Protein AF-A0A954WR31-F1 (afdb_monomer_lite)

Radius of gyration: 17.87 Å; chains: 1; bounding box: 31×37×65 Å

Structure (mmCIF, N/CA/C/O backbone):
data_AF-A0A954WR31-F1
#
_entry.id   AF-A0A954WR31-F1
#
loop_
_atom_site.group_PDB
_atom_site.id
_atom_site.type_symbol
_atom_site.label_atom_id
_atom_site.label_alt_id
_atom_site.label_comp_id
_atom_site.label_asym_id
_atom_site.label_entity_id
_atom_site.label_seq_id
_atom_site.pdbx_PDB_ins_code
_atom_site.Cartn_x
_atom_site.Cartn_y
_atom_site.Cartn_z
_atom_site.occupancy
_atom_site.B_iso_or_equiv
_atom_site.auth_seq_id
_atom_site.auth_comp_id
_atom_site.auth_asym_id
_atom_site.auth_atom_id
_atom_site.pdbx_PDB_model_num
ATOM 1 N N . MET A 1 1 ? 13.005 -12.847 13.478 1.00 38.41 1 MET A N 1
ATOM 2 C CA . MET A 1 1 ? 12.266 -11.908 14.346 1.00 38.41 1 MET A CA 1
ATOM 3 C C . MET A 1 1 ? 11.682 -10.840 13.446 1.00 38.41 1 MET A C 1
ATOM 5 O O . MET A 1 1 ? 12.451 -10.195 12.752 1.00 38.41 1 MET A O 1
ATOM 9 N N . VAL A 1 2 ? 10.357 -10.721 13.394 1.00 47.56 2 VAL A N 1
ATOM 10 C CA . VAL A 1 2 ? 9.679 -9.580 12.759 1.00 47.56 2 VAL A CA 1
ATOM 11 C C . VAL A 1 2 ? 9.902 -8.386 13.689 1.00 47.56 2 VAL A C 1
ATOM 13 O O . VAL A 1 2 ? 9.718 -8.537 14.901 1.00 47.56 2 VAL A O 1
ATOM 16 N N . ALA A 1 3 ? 10.406 -7.261 13.180 1.00 55.72 3 ALA A N 1
ATOM 17 C CA . ALA A 1 3 ? 10.660 -6.101 14.026 1.00 55.72 3 ALA A CA 1
ATOM 18 C C . ALA A 1 3 ? 9.328 -5.634 14.630 1.00 55.72 3 ALA A C 1
ATOM 20 O O . ALA A 1 3 ? 8.279 -5.752 13.999 1.00 55.72 3 ALA A O 1
ATOM 21 N N . LYS A 1 4 ? 9.350 -5.118 15.863 1.00 52.31 4 LYS A N 1
ATOM 22 C CA . LYS A 1 4 ? 8.136 -4.722 16.603 1.00 52.31 4 LYS A CA 1
ATOM 23 C C . LYS A 1 4 ? 7.257 -3.731 15.818 1.00 52.31 4 LYS A C 1
ATOM 25 O O . LYS A 1 4 ? 6.044 -3.714 16.003 1.00 52.31 4 LYS A O 1
ATOM 30 N N . ASP A 1 5 ? 7.869 -2.989 14.900 1.00 65.38 5 ASP A N 1
ATOM 31 C CA . ASP A 1 5 ? 7.225 -1.971 14.076 1.00 65.38 5 ASP A CA 1
ATOM 32 C C . ASP A 1 5 ? 6.586 -2.535 12.797 1.00 65.38 5 ASP A C 1
ATOM 34 O O . ASP A 1 5 ? 5.725 -1.881 12.216 1.00 65.38 5 ASP A O 1
ATOM 38 N N . ASP A 1 6 ? 6.932 -3.752 12.363 1.00 73.62 6 ASP A N 1
ATOM 39 C CA . ASP A 1 6 ? 6.464 -4.310 11.086 1.00 73.62 6 ASP A CA 1
ATOM 40 C C . ASP A 1 6 ? 4.962 -4.634 11.099 1.00 73.62 6 ASP A C 1
ATOM 42 O O . ASP A 1 6 ? 4.303 -4.522 10.066 1.00 73.62 6 ASP A O 1
ATOM 46 N N . ASN A 1 7 ? 4.408 -5.002 12.259 1.00 83.25 7 ASN A N 1
ATOM 47 C CA . ASN A 1 7 ? 2.985 -5.324 12.437 1.00 83.25 7 ASN A CA 1
ATOM 48 C C . ASN A 1 7 ? 2.120 -4.109 12.816 1.00 83.25 7 ASN A C 1
ATOM 50 O O . ASN A 1 7 ? 0.979 -4.271 13.242 1.00 83.25 7 ASN A O 1
ATOM 54 N N . THR A 1 8 ? 2.645 -2.894 12.669 1.00 93.44 8 THR A N 1
ATOM 55 C CA . THR A 1 8 ? 1.853 -1.658 12.749 1.00 93.44 8 THR A CA 1
ATOM 56 C C . THR A 1 8 ? 1.271 -1.311 11.373 1.00 93.44 8 THR A C 1
ATOM 58 O O . THR A 1 8 ? 1.817 -1.768 10.362 1.00 93.44 8 THR A O 1
ATOM 61 N N . PRO A 1 9 ? 0.216 -0.477 11.287 1.00 95.50 9 PRO A N 1
ATOM 62 C CA . PRO A 1 9 ? -0.259 0.057 10.010 1.00 95.50 9 PRO A CA 1
ATOM 63 C C . PRO A 1 9 ? 0.872 0.653 9.158 1.00 95.50 9 PRO A C 1
ATOM 65 O O . PRO A 1 9 ? 0.999 0.346 7.974 1.00 95.50 9 PRO A O 1
ATOM 68 N N . GLU A 1 10 ? 1.754 1.441 9.773 1.00 96.06 10 GLU A N 1
ATOM 69 C CA . GLU A 1 10 ? 2.907 2.066 9.125 1.00 96.06 10 GLU A CA 1
ATOM 70 C C . GLU A 1 10 ? 3.952 1.046 8.668 1.00 96.06 10 GLU A C 1
ATOM 72 O O . GLU A 1 10 ? 4.554 1.201 7.605 1.00 96.06 10 GLU A O 1
ATOM 77 N N . GLY A 1 11 ? 4.174 -0.006 9.456 1.00 95.62 11 GLY A N 1
ATOM 78 C CA . GLY A 1 11 ? 5.051 -1.116 9.098 1.00 95.62 11 GLY A CA 1
ATOM 79 C C . GLY A 1 11 ? 4.544 -1.878 7.880 1.00 95.62 11 GLY A C 1
ATOM 80 O O . GLY A 1 11 ? 5.311 -2.144 6.953 1.00 95.62 11 GLY A O 1
ATOM 81 N N . VAL A 1 12 ? 3.246 -2.185 7.838 1.00 96.56 12 VAL A N 1
ATOM 82 C CA . VAL A 1 12 ? 2.603 -2.835 6.684 1.00 96.56 12 VAL A CA 1
ATOM 83 C C . VAL A 1 12 ? 2.675 -1.938 5.453 1.00 96.56 12 VAL A C 1
ATOM 85 O O . VAL A 1 12 ? 3.117 -2.395 4.400 1.00 96.56 12 VAL A O 1
ATOM 88 N N . TYR A 1 13 ? 2.341 -0.654 5.595 1.00 97.19 13 TYR A N 1
ATOM 89 C CA . TYR A 1 13 ? 2.446 0.330 4.518 1.00 97.19 13 TYR A CA 1
ATOM 90 C C . TYR A 1 13 ? 3.865 0.414 3.959 1.00 97.19 13 TYR A C 1
ATOM 92 O O . TYR A 1 13 ? 4.065 0.301 2.754 1.00 97.19 13 TYR A O 1
ATOM 100 N N . ARG A 1 14 ? 4.880 0.535 4.820 1.00 96.69 14 ARG A N 1
ATOM 101 C CA . ARG A 1 14 ? 6.283 0.596 4.390 1.00 96.69 14 ARG A CA 1
ATOM 102 C C . ARG A 1 14 ? 6.715 -0.669 3.655 1.00 96.69 14 ARG A C 1
ATOM 104 O O . ARG A 1 14 ? 7.365 -0.571 2.616 1.00 96.69 14 ARG A O 1
ATOM 111 N N . ARG A 1 15 ? 6.355 -1.850 4.170 1.00 95.69 15 ARG A N 1
ATOM 112 C CA . ARG A 1 15 ? 6.649 -3.131 3.508 1.00 95.69 15 ARG A CA 1
ATOM 113 C C . ARG A 1 15 ? 5.990 -3.206 2.138 1.00 95.69 15 ARG A C 1
ATOM 115 O O . ARG A 1 15 ? 6.658 -3.583 1.182 1.00 95.69 15 ARG A O 1
ATOM 122 N N . PHE A 1 16 ? 4.733 -2.781 2.034 1.00 95.88 16 PHE A N 1
ATOM 123 C CA . PHE A 1 16 ? 4.025 -2.708 0.762 1.00 95.88 16 PHE A CA 1
ATOM 124 C C . PHE A 1 16 ? 4.736 -1.772 -0.217 1.00 95.88 16 PHE A C 1
ATOM 126 O O . PHE A 1 16 ? 5.039 -2.192 -1.327 1.00 95.88 16 PHE A O 1
ATOM 133 N N . MET A 1 17 ? 5.082 -0.552 0.204 1.00 94.81 17 MET A N 1
ATOM 134 C CA . MET A 1 17 ? 5.781 0.417 -0.647 1.00 94.81 17 MET A CA 1
ATOM 135 C C . MET A 1 17 ? 7.114 -0.110 -1.175 1.00 94.81 17 MET A C 1
ATOM 137 O O . MET A 1 17 ? 7.426 0.094 -2.343 1.00 94.81 17 MET A O 1
ATOM 141 N N . ILE A 1 18 ? 7.886 -0.805 -0.336 1.00 94.50 18 ILE A N 1
ATOM 142 C CA . ILE A 1 18 ? 9.157 -1.418 -0.738 1.00 94.50 18 ILE A CA 1
ATOM 143 C C . ILE A 1 18 ? 8.920 -2.583 -1.706 1.00 94.50 18 ILE A C 1
ATOM 145 O O . ILE A 1 18 ? 9.578 -2.649 -2.739 1.00 94.50 18 ILE A O 1
ATOM 149 N N . ALA A 1 19 ? 7.977 -3.479 -1.403 1.00 93.94 19 ALA A N 1
ATOM 150 C CA . ALA A 1 19 ? 7.657 -4.625 -2.256 1.00 93.94 19 ALA A CA 1
ATOM 151 C C . ALA A 1 19 ? 7.156 -4.196 -3.645 1.00 93.94 19 ALA A C 1
ATOM 153 O O . ALA A 1 19 ? 7.455 -4.831 -4.654 1.00 93.94 19 ALA A O 1
ATOM 154 N N . ASN A 1 20 ? 6.439 -3.073 -3.701 1.00 92.88 20 ASN A N 1
ATOM 155 C CA . ASN A 1 20 ? 5.909 -2.511 -4.935 1.00 92.88 20 ASN A CA 1
ATOM 156 C C . ASN A 1 20 ? 7.005 -1.986 -5.885 1.00 92.88 20 ASN A C 1
ATOM 158 O O . ASN A 1 20 ? 6.763 -1.851 -7.077 1.00 92.88 20 ASN A O 1
ATOM 162 N N . LEU A 1 21 ? 8.224 -1.726 -5.396 1.00 93.50 21 LEU A N 1
ATOM 163 C CA . LEU A 1 21 ? 9.340 -1.292 -6.249 1.00 93.50 21 LEU A CA 1
ATOM 164 C C . LEU A 1 21 ? 9.813 -2.392 -7.208 1.00 93.50 21 LEU A C 1
ATOM 166 O O . LEU A 1 21 ? 10.267 -2.091 -8.312 1.00 93.50 21 LEU A O 1
ATOM 170 N N . SER A 1 22 ? 9.730 -3.653 -6.779 1.00 90.94 22 SER A N 1
ATOM 171 C CA . SER A 1 22 ? 10.150 -4.814 -7.566 1.00 90.94 22 SER A CA 1
ATOM 172 C C . SER A 1 22 ? 8.989 -5.556 -8.222 1.00 90.94 22 SER A C 1
ATOM 174 O O . SER A 1 22 ? 9.244 -6.499 -8.965 1.00 90.94 22 SER A O 1
ATOM 176 N N . GLY A 1 23 ? 7.741 -5.182 -7.921 1.00 92.06 23 GLY A N 1
ATOM 177 C CA . GLY A 1 23 ? 6.558 -5.862 -8.445 1.00 92.06 23 GLY A CA 1
ATOM 178 C C . GLY A 1 23 ? 6.497 -7.347 -8.071 1.00 92.06 23 GLY A C 1
ATOM 179 O O . GLY A 1 23 ? 5.996 -8.148 -8.847 1.00 92.06 23 GLY A O 1
ATOM 180 N N . ASP A 1 24 ? 7.038 -7.754 -6.919 1.00 90.75 24 ASP A N 1
ATOM 181 C CA . ASP A 1 24 ? 7.046 -9.172 -6.540 1.00 90.75 24 ASP A CA 1
ATOM 182 C C . ASP A 1 24 ? 5.686 -9.587 -5.968 1.00 90.75 24 ASP A C 1
ATOM 184 O O . ASP A 1 24 ? 5.351 -9.268 -4.824 1.00 90.75 24 ASP A O 1
ATOM 188 N N . GLU A 1 25 ? 4.911 -10.329 -6.759 1.00 94.81 25 GLU A N 1
ATOM 189 C CA . GLU A 1 25 ? 3.593 -10.831 -6.373 1.00 94.81 25 GLU A CA 1
ATOM 190 C C . GLU A 1 25 ? 3.627 -11.602 -5.046 1.00 94.81 25 GLU A C 1
ATOM 192 O O . GLU A 1 25 ? 2.768 -11.380 -4.189 1.00 94.81 25 GLU A O 1
ATOM 197 N N . ALA A 1 26 ? 4.622 -12.471 -4.841 1.00 94.38 26 ALA A N 1
ATOM 198 C CA . ALA A 1 26 ? 4.698 -13.310 -3.647 1.00 94.38 26 ALA A CA 1
ATOM 199 C C . ALA A 1 26 ? 4.873 -12.473 -2.369 1.00 94.38 26 ALA A C 1
ATOM 201 O O . ALA A 1 26 ? 4.402 -12.865 -1.299 1.00 94.38 26 ALA A O 1
ATOM 202 N N . THR A 1 27 ? 5.500 -11.301 -2.494 1.00 93.88 27 THR A N 1
ATOM 203 C CA . THR A 1 27 ? 5.688 -10.352 -1.394 1.00 93.88 27 THR A CA 1
ATOM 204 C C . THR A 1 27 ? 4.515 -9.373 -1.262 1.00 93.88 27 THR A C 1
ATOM 206 O O . THR A 1 27 ? 4.128 -9.037 -0.144 1.00 93.88 27 THR A O 1
ATOM 209 N N . ILE A 1 28 ? 3.912 -8.924 -2.368 1.00 95.50 28 ILE A N 1
ATOM 210 C CA . ILE A 1 28 ? 2.820 -7.935 -2.361 1.00 95.50 28 ILE A CA 1
ATOM 211 C C . ILE A 1 28 ? 1.485 -8.564 -1.945 1.00 95.50 28 ILE A C 1
ATOM 213 O O . ILE A 1 28 ? 0.784 -8.010 -1.097 1.00 95.50 28 ILE A O 1
ATOM 217 N N . ARG A 1 29 ? 1.128 -9.722 -2.513 1.00 96.50 29 ARG A N 1
ATOM 218 C CA . ARG A 1 29 ? -0.166 -10.389 -2.301 1.00 96.50 29 ARG A CA 1
ATOM 219 C C . ARG A 1 29 ? -0.542 -10.585 -0.820 1.00 96.50 29 ARG A C 1
ATOM 221 O O . ARG A 1 29 ? -1.689 -10.301 -0.487 1.00 96.50 29 ARG A O 1
ATOM 228 N N . PRO A 1 30 ? 0.350 -11.011 0.098 1.00 95.94 30 PRO A N 1
ATOM 229 C CA . PRO A 1 30 ? -0.012 -11.151 1.513 1.00 95.94 30 PRO A CA 1
ATOM 230 C C . PRO A 1 30 ? -0.210 -9.815 2.253 1.00 95.94 30 PRO A C 1
ATOM 232 O O . PRO A 1 30 ? -0.757 -9.816 3.356 1.00 95.94 30 PRO A O 1
ATOM 235 N N . LEU A 1 31 ? 0.237 -8.689 1.684 1.00 96.94 31 LEU A N 1
ATOM 236 C CA . LEU A 1 31 ? 0.172 -7.363 2.310 1.00 96.94 31 LEU A CA 1
ATOM 237 C C . LEU A 1 31 ? -1.101 -6.587 1.961 1.00 96.94 31 LEU A C 1
ATOM 239 O O . LEU A 1 31 ? -1.360 -5.568 2.597 1.00 96.94 31 LEU A O 1
ATOM 243 N N . ILE A 1 32 ? -1.882 -7.032 0.976 1.00 97.38 32 ILE A N 1
ATOM 244 C CA . ILE A 1 32 ? -3.071 -6.322 0.491 1.00 97.38 32 ILE A CA 1
ATOM 245 C C . ILE A 1 32 ? -4.358 -7.068 0.839 1.00 97.38 32 ILE A C 1
ATOM 247 O O . ILE A 1 32 ? -4.384 -8.292 0.979 1.00 97.38 32 ILE A O 1
ATOM 251 N N . VAL A 1 33 ? -5.455 -6.327 0.955 1.00 97.50 33 VAL A N 1
ATOM 252 C CA . VAL A 1 33 ? -6.796 -6.908 0.866 1.00 97.50 33 VAL A CA 1
ATOM 253 C C . VAL A 1 33 ? -6.963 -7.494 -0.535 1.00 97.50 33 VAL A C 1
ATOM 255 O O . VAL A 1 33 ? -6.502 -6.906 -1.513 1.00 97.50 33 VAL A O 1
ATOM 258 N N . ASN A 1 34 ? -7.591 -8.669 -0.631 1.00 95.56 34 ASN A N 1
ATOM 259 C CA . ASN A 1 34 ? -7.804 -9.318 -1.919 1.00 95.56 34 ASN A CA 1
ATOM 260 C C . ASN A 1 34 ? -8.557 -8.374 -2.869 1.00 95.56 34 ASN A C 1
ATOM 262 O O . ASN A 1 34 ? -9.59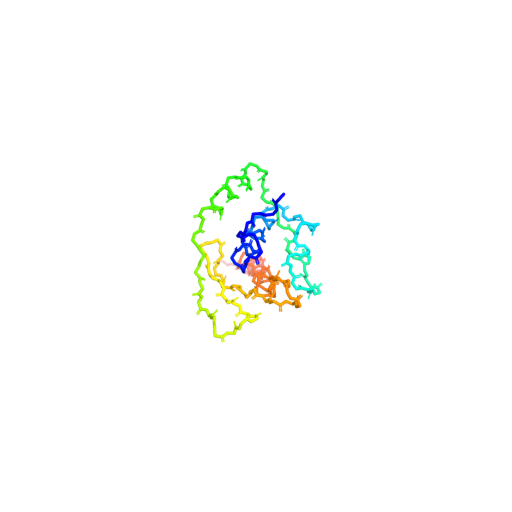2 -7.825 -2.499 1.00 95.56 34 ASN A O 1
ATOM 266 N N . ASN A 1 35 ? -8.032 -8.205 -4.078 1.00 95.06 35 ASN A N 1
ATOM 267 C CA . ASN A 1 35 ? -8.575 -7.318 -5.098 1.00 95.06 35 ASN A CA 1
ATOM 268 C C . ASN A 1 35 ? -8.476 -8.029 -6.455 1.00 95.06 35 ASN A C 1
ATOM 270 O O . ASN A 1 35 ? -7.449 -8.648 -6.745 1.00 95.06 35 ASN A O 1
ATOM 274 N N . GLU A 1 36 ? -9.547 -7.978 -7.252 1.00 94.94 36 GLU A N 1
ATOM 275 C CA . GLU A 1 36 ? -9.634 -8.662 -8.551 1.00 94.94 36 GLU A CA 1
ATOM 276 C C . GLU A 1 36 ? -8.589 -8.167 -9.559 1.00 94.94 36 GLU A C 1
ATOM 278 O O . GLU A 1 36 ? -8.078 -8.949 -10.353 1.00 94.94 36 GLU A O 1
ATOM 283 N N . ASP A 1 37 ? -8.202 -6.901 -9.433 1.00 94.94 37 ASP A N 1
ATOM 284 C CA . ASP A 1 37 ? -7.242 -6.199 -10.277 1.00 94.94 37 ASP A CA 1
ATOM 285 C C . ASP A 1 37 ? -5.876 -6.037 -9.597 1.00 94.94 37 ASP A C 1
ATOM 287 O O . ASP A 1 37 ? -5.096 -5.130 -9.909 1.00 94.94 37 ASP A O 1
ATOM 291 N N . GLY A 1 38 ? -5.582 -6.887 -8.607 1.00 93.00 38 GLY A N 1
ATOM 292 C CA . GLY A 1 38 ? -4.319 -6.836 -7.876 1.00 93.00 38 GLY A CA 1
ATOM 293 C C . GLY A 1 38 ? -3.098 -6.935 -8.793 1.00 93.00 38 GLY A C 1
ATOM 294 O O . GLY A 1 38 ? -2.030 -6.445 -8.430 1.00 93.00 38 GLY A O 1
ATOM 295 N N . ASP A 1 39 ? -3.258 -7.502 -9.990 1.00 93.94 39 ASP A N 1
ATOM 296 C CA . ASP A 1 39 ? -2.182 -7.739 -10.944 1.00 93.94 39 ASP A CA 1
ATOM 297 C C . ASP A 1 39 ? -1.492 -6.507 -11.485 1.00 93.94 39 ASP A C 1
ATOM 299 O O . ASP A 1 39 ? -0.287 -6.530 -11.740 1.00 93.94 39 ASP A O 1
ATOM 303 N N . VAL A 1 40 ? -2.199 -5.388 -11.486 1.00 92.81 40 VAL A N 1
ATOM 304 C CA . VAL A 1 40 ? -1.640 -4.062 -11.744 1.00 92.81 40 VAL A CA 1
ATOM 305 C C . VAL A 1 40 ? -0.468 -3.724 -10.797 1.00 92.81 40 VAL A C 1
ATOM 307 O O . VAL A 1 40 ? 0.390 -2.892 -11.114 1.00 92.81 40 VAL A O 1
ATOM 310 N N . LEU A 1 41 ? -0.377 -4.358 -9.623 1.00 92.56 41 LEU A N 1
ATOM 311 C CA . LEU A 1 41 ? 0.672 -4.081 -8.638 1.00 92.56 41 LEU A CA 1
ATOM 312 C C . LEU A 1 41 ? 2.012 -4.759 -8.933 1.00 92.56 41 LEU A C 1
ATOM 314 O O . LEU A 1 41 ? 3.035 -4.235 -8.495 1.00 92.56 41 LEU A O 1
ATOM 318 N N . TRP A 1 42 ? 2.028 -5.862 -9.684 1.00 91.94 42 TRP A N 1
ATOM 319 C CA . TRP A 1 42 ? 3.251 -6.594 -10.051 1.00 91.94 42 TRP A CA 1
ATOM 320 C C . TRP A 1 42 ? 3.689 -6.389 -11.507 1.00 91.94 42 TRP A C 1
ATOM 322 O O . TRP A 1 42 ? 4.580 -7.071 -12.004 1.00 91.94 42 TRP A O 1
ATOM 332 N N . GLN A 1 43 ? 3.096 -5.414 -12.198 1.00 82.00 43 GLN A N 1
ATOM 333 C CA . GLN A 1 43 ? 3.467 -5.054 -13.572 1.00 82.00 43 GLN A CA 1
ATOM 334 C C . GLN A 1 43 ? 4.610 -4.024 -13.652 1.00 82.00 43 GLN A C 1
ATOM 336 O O . GLN A 1 43 ? 5.254 -3.899 -14.693 1.00 82.00 43 GLN A O 1
ATOM 341 N N . GLY A 1 44 ? 4.875 -3.275 -12.576 1.00 66.25 44 GLY A N 1
ATOM 342 C CA . GLY A 1 44 ? 5.939 -2.269 -12.521 1.00 66.25 44 GLY A CA 1
ATOM 343 C C . GLY A 1 44 ? 7.201 -2.817 -11.862 1.00 66.25 44 GLY A C 1
ATOM 344 O O . GLY A 1 44 ? 7.145 -3.263 -10.720 1.00 66.25 44 GLY A O 1
ATOM 345 N N . VAL A 1 45 ? 8.341 -2.755 -12.554 1.00 82.94 45 VAL A N 1
ATOM 346 C CA . VAL A 1 45 ? 9.631 -3.196 -12.006 1.00 82.94 45 VAL A CA 1
ATOM 347 C C . VAL A 1 45 ? 10.664 -2.100 -12.237 1.00 82.94 45 VAL A C 1
ATOM 349 O O . VAL A 1 45 ? 11.059 -1.830 -13.374 1.00 82.94 45 VAL A O 1
ATOM 352 N N . TYR A 1 46 ? 11.102 -1.447 -11.160 1.00 90.06 46 TYR A N 1
ATOM 353 C CA . TYR A 1 46 ? 12.307 -0.624 -11.221 1.00 90.06 46 TYR A CA 1
ATOM 354 C C . TYR A 1 46 ? 13.533 -1.527 -11.425 1.00 90.06 46 TYR A C 1
ATOM 356 O O . TYR A 1 46 ? 13.560 -2.645 -10.903 1.00 90.06 46 TYR A O 1
ATOM 364 N N . PRO A 1 47 ? 14.585 -1.054 -12.121 1.00 93.06 47 PRO A N 1
ATOM 365 C CA . PRO A 1 47 ? 15.881 -1.725 -12.108 1.00 93.06 47 PRO A CA 1
ATOM 366 C C . PRO A 1 47 ? 16.339 -2.022 -10.673 1.00 93.06 47 PRO A C 1
ATOM 368 O O . PRO A 1 47 ? 16.071 -1.238 -9.763 1.00 93.06 47 PRO A O 1
ATOM 371 N N . VAL A 1 48 ? 17.011 -3.157 -10.455 1.00 90.50 48 VAL A N 1
ATOM 372 C CA . VAL A 1 48 ? 17.334 -3.673 -9.107 1.00 90.50 48 VAL A CA 1
ATOM 373 C C . VAL A 1 48 ? 18.105 -2.659 -8.256 1.00 90.50 48 VAL A C 1
ATOM 375 O O . VAL A 1 48 ? 17.834 -2.506 -7.066 1.00 90.50 48 VAL A O 1
ATOM 378 N N . ASP A 1 49 ? 19.050 -1.950 -8.861 1.00 93.12 49 ASP A N 1
ATOM 379 C CA . ASP A 1 49 ? 19.840 -0.894 -8.229 1.00 93.12 49 ASP A CA 1
ATOM 380 C C . ASP A 1 49 ? 18.979 0.317 -7.838 1.00 93.12 49 ASP A C 1
ATOM 382 O O . ASP A 1 49 ? 19.078 0.815 -6.713 1.00 93.12 49 ASP A O 1
ATOM 386 N N . VAL A 1 50 ? 18.072 0.738 -8.722 1.00 94.81 50 VAL A N 1
ATOM 387 C CA . VAL A 1 50 ? 17.111 1.819 -8.456 1.00 94.81 50 VAL A CA 1
ATOM 388 C C . VAL A 1 50 ? 16.130 1.419 -7.351 1.00 94.81 50 VAL A C 1
ATOM 390 O O . VAL A 1 50 ? 15.899 2.195 -6.422 1.00 94.81 50 VAL A O 1
ATOM 393 N N . ALA A 1 51 ? 15.597 0.196 -7.397 1.00 93.62 51 ALA A N 1
ATOM 394 C CA . ALA A 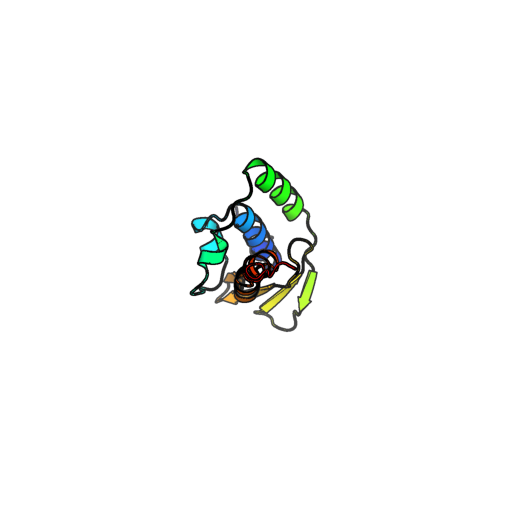1 51 ? 14.712 -0.345 -6.371 1.00 93.62 51 ALA A CA 1
ATOM 395 C C . ALA A 1 51 ? 15.411 -0.404 -5.003 1.00 93.62 51 ALA A C 1
ATOM 397 O O . ALA A 1 51 ? 14.819 -0.030 -3.992 1.00 93.62 51 ALA A O 1
ATOM 398 N N . ALA A 1 52 ? 16.684 -0.806 -4.955 1.00 92.94 52 ALA A N 1
ATOM 399 C CA . ALA A 1 52 ? 17.459 -0.835 -3.717 1.00 92.94 52 ALA A CA 1
ATOM 400 C C . ALA A 1 52 ? 17.682 0.571 -3.131 1.00 92.94 52 ALA A C 1
ATOM 402 O O . ALA A 1 52 ? 17.525 0.764 -1.920 1.00 92.94 52 ALA A O 1
ATOM 403 N N . ALA A 1 53 ? 18.002 1.556 -3.977 1.00 95.00 53 ALA A N 1
ATOM 404 C CA . ALA A 1 53 ? 18.173 2.946 -3.559 1.00 95.00 53 ALA A CA 1
ATOM 405 C C . ALA A 1 53 ? 16.864 3.543 -3.009 1.00 95.00 53 ALA A C 1
ATOM 407 O O . ALA A 1 53 ? 16.849 4.104 -1.910 1.00 95.00 53 ALA A O 1
ATOM 408 N N . LEU A 1 54 ? 15.749 3.352 -3.722 1.00 95.25 54 LEU A N 1
ATOM 409 C CA . LEU A 1 54 ? 14.424 3.801 -3.283 1.00 95.25 54 LEU A CA 1
ATOM 410 C C . LEU A 1 54 ? 13.973 3.090 -2.003 1.00 95.25 54 LEU A C 1
ATOM 412 O O . LEU A 1 54 ? 13.467 3.735 -1.087 1.00 95.25 54 LEU A O 1
ATOM 416 N N . ALA A 1 55 ? 14.217 1.783 -1.881 1.00 94.44 55 ALA A N 1
ATOM 417 C CA . ALA A 1 55 ? 13.892 1.036 -0.671 1.00 94.44 55 ALA A CA 1
ATOM 418 C C . ALA A 1 55 ? 14.631 1.593 0.552 1.00 94.44 55 ALA A C 1
ATOM 420 O O . ALA A 1 55 ? 14.042 1.706 1.629 1.00 94.44 55 ALA A O 1
ATOM 421 N N . GLN A 1 56 ? 15.902 1.981 0.401 1.00 95.31 56 GLN A N 1
ATOM 422 C CA . GLN A 1 56 ? 16.652 2.617 1.482 1.00 95.31 56 GLN A CA 1
ATOM 423 C C . GLN A 1 56 ? 16.037 3.961 1.890 1.00 95.31 56 GLN A C 1
ATOM 425 O O . GLN A 1 56 ? 15.922 4.232 3.085 1.00 95.31 56 GLN A O 1
ATOM 430 N N . GLN A 1 57 ? 15.589 4.766 0.925 1.00 95.00 57 GLN A N 1
ATOM 431 C CA . GLN A 1 57 ? 14.876 6.013 1.203 1.00 95.00 57 GLN A CA 1
ATOM 432 C C . GLN A 1 57 ? 13.544 5.755 1.928 1.00 95.00 57 GLN A C 1
ATOM 434 O O . GLN A 1 57 ? 13.250 6.406 2.929 1.00 95.00 57 GLN A O 1
ATOM 439 N N . TYR A 1 58 ? 12.760 4.770 1.482 1.00 94.94 58 TYR A N 1
ATOM 440 C CA . TYR A 1 58 ? 11.451 4.452 2.066 1.00 94.94 58 TYR A CA 1
ATOM 441 C C . TYR A 1 58 ? 11.543 3.919 3.500 1.00 94.94 58 TYR A C 1
ATOM 443 O O . TYR A 1 58 ? 10.619 4.114 4.292 1.00 94.94 58 TYR A O 1
ATOM 451 N N . ARG A 1 59 ? 12.664 3.293 3.882 1.00 93.75 59 ARG A N 1
ATOM 452 C CA . ARG A 1 59 ? 12.892 2.866 5.272 1.00 93.75 59 ARG A CA 1
ATOM 453 C C . ARG A 1 59 ? 12.902 4.037 6.252 1.00 93.75 59 ARG A C 1
ATOM 455 O O . ARG A 1 59 ? 12.324 3.908 7.326 1.00 93.75 59 ARG A O 1
ATOM 462 N N . GLY A 1 60 ? 13.518 5.155 5.874 1.00 90.12 60 GLY A N 1
ATOM 463 C CA . GLY A 1 60 ? 13.605 6.365 6.699 1.00 90.12 60 GLY A CA 1
ATOM 464 C C . GLY A 1 60 ? 12.485 7.379 6.460 1.00 90.12 60 GLY A C 1
ATOM 465 O O . GLY A 1 60 ? 12.500 8.446 7.063 1.00 90.12 60 GLY A O 1
ATOM 466 N N . MET A 1 61 ? 11.545 7.078 5.565 1.00 93.56 61 MET A N 1
ATOM 467 C CA . MET A 1 61 ? 10.480 7.999 5.192 1.00 93.56 61 MET A CA 1
ATOM 468 C C . MET A 1 61 ? 9.469 8.176 6.328 1.00 93.56 61 MET A C 1
ATOM 470 O O . MET A 1 61 ? 9.028 7.202 6.950 1.00 93.56 61 MET A O 1
ATOM 474 N N . GLU A 1 62 ? 9.074 9.430 6.546 1.00 94.69 62 GLU A N 1
ATOM 475 C CA . GLU A 1 62 ? 7.967 9.781 7.426 1.00 94.69 62 GLU A CA 1
ATOM 476 C C . GLU A 1 62 ? 6.636 9.327 6.816 1.00 94.69 62 GLU A C 1
ATOM 478 O O . GLU A 1 62 ? 6.365 9.530 5.629 1.00 94.69 62 GLU A O 1
ATOM 483 N N . ILE A 1 63 ? 5.811 8.691 7.644 1.00 96.06 63 ILE A N 1
ATOM 484 C CA . ILE A 1 63 ? 4.464 8.255 7.289 1.00 96.06 63 ILE A CA 1
ATOM 485 C C . ILE A 1 63 ? 3.514 8.963 8.246 1.00 96.06 63 ILE A C 1
ATOM 487 O O . ILE A 1 63 ? 3.617 8.791 9.461 1.00 96.06 63 ILE A O 1
ATOM 491 N N . SER A 1 64 ? 2.595 9.751 7.700 1.00 95.50 64 SER A N 1
ATOM 492 C CA . SER A 1 64 ? 1.628 10.518 8.482 1.00 95.50 64 SER A CA 1
ATOM 493 C C . SER A 1 64 ? 0.278 9.807 8.497 1.00 95.50 64 SER A C 1
ATOM 495 O O . SER A 1 64 ? -0.215 9.377 7.453 1.00 95.50 64 SER A O 1
ATOM 497 N N . ARG A 1 65 ? -0.353 9.722 9.674 1.00 96.12 65 ARG A N 1
ATOM 498 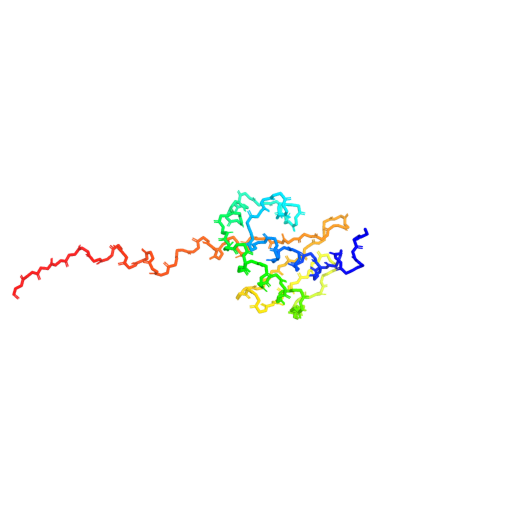C CA . ARG A 1 65 ? -1.772 9.358 9.794 1.00 96.12 65 ARG A CA 1
ATOM 499 C C . ARG A 1 65 ? -2.618 10.584 9.493 1.00 96.12 65 ARG A C 1
ATOM 501 O O . ARG A 1 65 ? -2.486 11.587 10.190 1.00 96.12 65 ARG A O 1
ATOM 508 N N . ILE A 1 66 ? -3.483 10.496 8.490 1.00 95.00 66 ILE A N 1
ATOM 509 C CA . ILE A 1 66 ? -4.402 11.590 8.138 1.00 95.00 66 ILE A CA 1
ATOM 510 C C . ILE A 1 66 ? -5.844 11.312 8.578 1.00 95.00 66 ILE A C 1
ATOM 512 O O . ILE A 1 66 ? -6.626 12.243 8.732 1.00 95.00 66 ILE A O 1
ATOM 516 N N . GLU A 1 67 ? -6.180 10.048 8.848 1.00 90.50 67 GLU A N 1
ATOM 517 C CA . GLU A 1 67 ? -7.454 9.627 9.439 1.00 90.50 67 GLU A CA 1
ATOM 518 C C . GLU A 1 67 ? -7.203 8.419 10.354 1.00 90.50 67 GLU A C 1
ATOM 520 O O . GLU A 1 67 ? -6.555 7.451 9.945 1.00 90.50 67 GLU A O 1
ATOM 525 N N . SER A 1 68 ? -7.676 8.483 11.602 1.00 80.62 68 SER A N 1
ATOM 526 C CA . SER A 1 68 ? -7.460 7.428 12.609 1.00 80.62 68 SER A CA 1
ATOM 527 C C . SER A 1 68 ? -8.572 7.351 13.662 1.00 80.62 68 SER A C 1
ATOM 529 O O . SER A 1 68 ? -8.309 7.017 14.816 1.00 80.62 68 SER A O 1
ATOM 531 N N . SER A 1 69 ? -9.799 7.737 13.313 1.00 78.25 69 SER A N 1
ATOM 532 C CA . SER A 1 69 ? -10.954 7.628 14.217 1.00 78.25 69 SER A CA 1
ATOM 533 C C . SER A 1 69 ? -11.464 6.194 14.377 1.00 78.25 69 SER A C 1
ATOM 535 O O . SER A 1 69 ? -12.269 5.936 15.267 1.00 78.25 69 SER A O 1
ATOM 537 N N . ASP A 1 70 ? -11.007 5.281 13.522 1.00 82.12 70 ASP A N 1
ATOM 538 C CA . ASP A 1 70 ? -11.373 3.870 13.519 1.00 82.12 70 ASP A CA 1
ATOM 539 C C . ASP A 1 70 ? -10.196 3.027 14.038 1.00 82.12 70 ASP A C 1
ATOM 541 O O . ASP A 1 70 ? -9.048 3.213 13.629 1.00 82.12 70 ASP A O 1
ATOM 545 N N . ALA A 1 71 ? -10.475 2.117 14.973 1.00 86.12 71 ALA A N 1
ATOM 546 C CA . ALA A 1 71 ? -9.467 1.231 15.548 1.00 86.12 71 ALA A CA 1
ATOM 547 C C . ALA A 1 71 ? -8.952 0.202 14.529 1.00 86.12 71 ALA A C 1
ATOM 549 O O . ALA A 1 71 ? -7.796 -0.215 14.619 1.00 86.12 71 ALA A O 1
ATOM 550 N N . ASP A 1 72 ? -9.783 -0.151 13.546 1.00 93.56 72 ASP A N 1
ATOM 551 C CA . ASP A 1 72 ? -9.500 -1.185 12.554 1.00 93.56 72 ASP A CA 1
ATOM 552 C C . ASP A 1 72 ? -9.159 -0.599 11.178 1.00 93.56 72 ASP A C 1
ATOM 554 O O . ASP A 1 72 ? -8.952 -1.338 10.215 1.00 93.56 72 ASP A O 1
ATOM 558 N N . ARG A 1 73 ? -9.048 0.729 11.057 1.00 95.31 73 ARG A N 1
ATOM 559 C CA . ARG A 1 73 ? -8.706 1.401 9.800 1.00 95.31 73 ARG A CA 1
ATOM 560 C C . ARG A 1 73 ? -7.921 2.683 10.039 1.00 95.31 73 ARG A C 1
ATOM 562 O O . ARG A 1 73 ? -8.358 3.587 10.741 1.00 95.31 73 ARG A O 1
ATOM 569 N N . VAL A 1 74 ? -6.781 2.799 9.365 1.00 96.88 74 VAL A N 1
ATOM 570 C CA . VAL A 1 74 ? -5.948 4.007 9.380 1.00 96.88 74 VAL A CA 1
ATOM 571 C C . VAL A 1 74 ? -5.669 4.440 7.952 1.00 96.88 74 VAL A C 1
ATOM 573 O O . VAL A 1 74 ? -5.286 3.617 7.125 1.00 96.88 74 VAL A O 1
ATOM 576 N N . VAL A 1 75 ? -5.818 5.729 7.658 1.00 97.50 75 VAL A N 1
ATOM 577 C CA . VAL A 1 75 ? -5.420 6.293 6.364 1.00 97.50 75 VAL A CA 1
ATOM 578 C C . VAL A 1 75 ? -4.048 6.941 6.505 1.00 97.50 75 VAL A C 1
ATOM 580 O O . VAL A 1 75 ? -3.842 7.819 7.348 1.00 97.50 75 VAL A O 1
ATOM 583 N N . LEU A 1 76 ? -3.109 6.486 5.678 1.00 97.31 76 LEU A N 1
ATOM 584 C CA . LEU A 1 76 ? -1.707 6.880 5.708 1.00 97.31 76 LEU A CA 1
ATOM 585 C C . LEU A 1 76 ? -1.322 7.651 4.449 1.00 97.31 76 LEU A C 1
ATOM 587 O O . LEU A 1 76 ? -1.697 7.289 3.331 1.00 97.31 76 LEU A O 1
ATOM 591 N N . GLN A 1 77 ? -0.512 8.686 4.643 1.00 96.31 77 GLN A N 1
ATOM 592 C CA . GLN A 1 77 ? 0.099 9.471 3.580 1.00 96.31 77 GLN A CA 1
ATOM 593 C C . GLN A 1 77 ? 1.620 9.425 3.710 1.00 96.31 77 GLN A C 1
ATOM 595 O O . GLN A 1 77 ? 2.170 9.421 4.813 1.00 96.31 77 GLN A O 1
ATOM 600 N N . SER A 1 78 ? 2.305 9.402 2.570 1.00 95.50 78 SER A N 1
ATOM 601 C CA . SER A 1 78 ? 3.755 9.526 2.521 1.00 95.50 78 SER A CA 1
ATOM 602 C C . SER A 1 78 ? 4.202 10.216 1.230 1.00 95.50 78 SER A C 1
ATOM 604 O O . SER A 1 78 ? 3.460 10.201 0.247 1.00 95.50 78 SER A O 1
ATOM 606 N N . PRO A 1 79 ? 5.426 10.765 1.182 1.00 94.44 79 PRO A N 1
ATOM 607 C CA . PRO A 1 79 ? 6.000 11.318 -0.045 1.00 94.44 79 PRO A CA 1
ATOM 608 C C . PRO A 1 79 ? 6.173 10.312 -1.195 1.00 94.44 79 PRO A C 1
ATOM 610 O O . PRO A 1 79 ? 6.415 10.727 -2.325 1.00 94.44 79 PRO A O 1
ATOM 613 N N . ALA A 1 80 ? 6.091 9.002 -0.934 1.00 91.75 80 ALA A N 1
ATOM 614 C CA . ALA A 1 80 ? 6.288 7.975 -1.955 1.00 91.75 80 ALA A CA 1
ATOM 615 C C . ALA A 1 80 ? 5.095 7.817 -2.911 1.00 91.75 80 ALA A C 1
ATOM 617 O O . ALA A 1 80 ? 5.267 7.263 -3.997 1.00 91.75 80 ALA A O 1
ATOM 618 N N . LEU A 1 81 ? 3.901 8.283 -2.527 1.00 89.19 81 LEU A N 1
ATOM 619 C CA . LEU A 1 81 ? 2.700 8.214 -3.358 1.00 89.19 81 LEU A CA 1
ATOM 620 C C . LEU A 1 81 ? 1.933 9.538 -3.348 1.00 89.19 81 LEU A C 1
ATOM 622 O O . LEU A 1 81 ? 1.780 10.154 -2.296 1.00 89.19 81 LEU A O 1
ATOM 626 N N . PRO A 1 82 ? 1.367 9.948 -4.496 1.00 89.38 82 PRO A N 1
ATOM 627 C CA . PRO A 1 82 ? 0.538 11.149 -4.578 1.00 89.38 82 PRO A CA 1
ATOM 628 C C . PRO A 1 82 ? -0.868 10.955 -3.988 1.00 89.38 82 PRO A C 1
ATOM 630 O O . PRO A 1 82 ? -1.633 11.913 -3.914 1.00 89.38 82 PRO A O 1
ATOM 633 N N . ILE A 1 83 ? -1.219 9.730 -3.585 1.00 93.31 83 ILE A N 1
ATOM 634 C CA . ILE A 1 83 ? -2.516 9.372 -3.013 1.00 93.31 83 ILE A CA 1
ATOM 635 C C . ILE A 1 83 ? -2.333 8.757 -1.617 1.00 93.31 83 ILE A C 1
ATOM 637 O O . ILE A 1 83 ? -1.372 8.011 -1.397 1.00 93.31 83 ILE A O 1
ATOM 641 N N . PRO A 1 84 ? -3.239 9.039 -0.667 1.00 96.31 84 PRO A N 1
ATOM 642 C CA . PRO A 1 84 ? -3.267 8.327 0.600 1.00 96.31 84 PRO A CA 1
ATOM 643 C C . PRO A 1 84 ? -3.790 6.898 0.410 1.00 96.31 84 PRO A C 1
ATOM 645 O O . PRO A 1 84 ? -4.608 6.648 -0.476 1.00 96.31 84 PRO A O 1
ATOM 648 N N . LEU A 1 85 ? -3.354 5.969 1.263 1.00 97.50 85 LEU A N 1
ATOM 649 C CA . LEU A 1 85 ? -3.853 4.590 1.274 1.00 97.50 85 LEU A CA 1
ATOM 650 C C . LEU A 1 85 ? -4.390 4.224 2.650 1.00 97.50 85 LEU A C 1
ATOM 652 O O . LEU A 1 85 ? -3.807 4.589 3.672 1.00 97.50 85 LEU A O 1
ATOM 656 N N . ALA A 1 86 ? -5.481 3.464 2.669 1.00 97.44 86 ALA A N 1
ATOM 657 C CA . ALA A 1 86 ? -5.981 2.874 3.897 1.00 97.44 86 ALA A CA 1
ATOM 658 C C . ALA A 1 86 ? -5.222 1.579 4.221 1.00 97.44 86 ALA A C 1
ATOM 660 O O . ALA A 1 86 ? -4.916 0.770 3.344 1.00 97.44 86 ALA A O 1
ATOM 661 N N . VAL A 1 87 ? -4.947 1.378 5.505 1.00 97.62 87 VAL A N 1
ATOM 662 C CA . VAL A 1 87 ? -4.516 0.106 6.081 1.00 97.62 87 VAL A CA 1
ATOM 663 C C . VAL A 1 87 ? -5.624 -0.353 7.011 1.00 97.62 87 VAL A C 1
ATOM 665 O O . VAL A 1 87 ? -6.019 0.387 7.912 1.00 97.62 87 VAL A O 1
ATOM 668 N N . VAL A 1 88 ? -6.138 -1.552 6.774 1.00 96.81 88 VAL A N 1
ATOM 669 C CA . VAL A 1 88 ? -7.267 -2.133 7.500 1.00 96.81 88 VAL A CA 1
ATOM 670 C C . VAL A 1 88 ? -6.815 -3.337 8.311 1.00 96.81 88 VAL A C 1
ATOM 672 O O . VAL A 1 88 ? -5.976 -4.119 7.860 1.00 96.81 88 VAL A O 1
ATOM 675 N N . ASN A 1 89 ? -7.346 -3.477 9.516 1.00 95.62 89 ASN A N 1
ATOM 676 C CA . ASN A 1 89 ? -7.129 -4.624 10.374 1.00 95.62 89 ASN A CA 1
ATOM 677 C C . ASN A 1 89 ? -8.194 -5.674 10.065 1.00 95.62 89 ASN A C 1
ATOM 679 O O . ASN A 1 89 ? -9.383 -5.453 10.274 1.00 95.62 89 ASN A O 1
ATOM 683 N N . LEU A 1 90 ? -7.763 -6.821 9.554 1.00 93.50 90 LEU A N 1
ATOM 684 C CA . LEU A 1 90 ? -8.611 -7.980 9.333 1.00 93.50 90 LEU A CA 1
ATOM 685 C C . LEU A 1 90 ? -8.210 -9.046 10.349 1.00 93.50 90 LEU A C 1
ATOM 687 O O . LEU A 1 90 ? -7.170 -9.689 10.199 1.00 93.50 90 LEU A O 1
ATOM 691 N N . GLU A 1 91 ? -9.019 -9.196 11.399 1.00 90.44 91 GLU A N 1
ATOM 692 C CA . GLU A 1 91 ? -8.860 -10.242 12.423 1.00 90.44 91 GLU A CA 1
ATOM 693 C C . GLU A 1 91 ? -7.459 -10.265 13.072 1.00 90.44 91 GLU A C 1
ATOM 695 O O . GLU A 1 91 ? -6.836 -11.310 13.254 1.00 90.44 91 GLU A O 1
ATOM 700 N N . GLY A 1 92 ? -6.922 -9.091 13.407 1.00 90.56 92 GLY A N 1
ATOM 701 C CA . GLY A 1 92 ? -5.593 -8.933 14.003 1.00 90.56 92 GLY A CA 1
ATOM 702 C C . GLY A 1 92 ? -4.454 -8.811 12.987 1.00 90.56 92 GLY A C 1
ATOM 703 O O . GLY A 1 92 ? -3.298 -8.675 13.390 1.00 90.56 92 GLY A O 1
ATOM 704 N N . THR A 1 93 ? -4.754 -8.830 11.685 1.00 94.31 93 THR A N 1
ATOM 705 C CA . THR A 1 93 ? -3.764 -8.682 10.612 1.00 94.31 93 THR A CA 1
ATOM 706 C C . THR A 1 93 ? -4.009 -7.412 9.808 1.00 94.31 93 THR A C 1
ATOM 708 O O . THR A 1 93 ? -5.004 -7.291 9.100 1.00 94.31 93 THR A O 1
ATOM 711 N N . TRP A 1 94 ? -3.060 -6.481 9.856 1.00 96.38 94 TRP A N 1
ATOM 712 C CA . TRP A 1 94 ? -3.090 -5.278 9.027 1.00 96.38 94 TRP A CA 1
ATOM 713 C C . TRP A 1 94 ? -2.792 -5.591 7.558 1.00 96.38 94 TRP A C 1
ATOM 715 O O . TRP A 1 94 ? -1.821 -6.287 7.252 1.00 96.38 94 TRP A O 1
ATOM 725 N N . ARG A 1 95 ? -3.601 -5.039 6.652 1.00 97.56 95 ARG A N 1
ATOM 726 C CA . ARG A 1 95 ? -3.445 -5.137 5.196 1.00 97.56 95 ARG A CA 1
ATOM 727 C C . ARG A 1 95 ? -3.764 -3.812 4.516 1.00 97.56 95 ARG A C 1
ATOM 729 O O . ARG A 1 95 ? -4.548 -3.022 5.024 1.00 97.56 95 ARG A O 1
ATOM 736 N N . ILE A 1 96 ? -3.168 -3.578 3.356 1.00 97.88 96 ILE A N 1
ATOM 737 C CA . ILE A 1 96 ? -3.399 -2.394 2.529 1.00 97.88 96 ILE A CA 1
ATOM 738 C C . ILE A 1 96 ? -4.685 -2.568 1.729 1.00 97.88 96 ILE A C 1
ATOM 740 O O . ILE A 1 96 ? -4.841 -3.555 1.008 1.00 97.88 96 ILE A O 1
ATOM 744 N N . ASP A 1 97 ? -5.577 -1.587 1.806 1.00 97.62 97 ASP A N 1
ATOM 745 C CA . ASP A 1 97 ? -6.595 -1.403 0.778 1.00 97.62 97 ASP A CA 1
ATOM 746 C C . ASP A 1 97 ? -5.920 -0.805 -0.462 1.00 97.62 97 ASP A C 1
ATOM 748 O O . ASP A 1 97 ? -5.568 0.378 -0.508 1.00 97.62 97 ASP A O 1
ATOM 752 N N . ALA A 1 98 ? -5.653 -1.666 -1.444 1.00 96.75 98 ALA A N 1
ATOM 753 C CA . ALA A 1 98 ? -4.890 -1.310 -2.631 1.00 96.75 98 ALA A CA 1
ATOM 754 C C . ALA A 1 98 ? -5.750 -0.740 -3.770 1.00 96.75 98 ALA A C 1
ATOM 756 O O . ALA A 1 98 ? -5.185 -0.330 -4.784 1.00 96.75 98 ALA A O 1
ATOM 757 N N . GLY A 1 99 ? -7.080 -0.677 -3.617 1.00 96.25 99 GLY A N 1
ATOM 758 C CA . GLY A 1 99 ? -7.985 -0.161 -4.651 1.00 96.25 99 GLY A CA 1
ATOM 759 C C . GLY A 1 99 ? -7.545 1.198 -5.215 1.00 96.25 99 GLY A C 1
ATOM 760 O O . GLY A 1 99 ? -7.313 1.298 -6.419 1.00 96.25 99 GLY A O 1
ATOM 761 N N . PRO A 1 100 ? -7.275 2.213 -4.370 1.00 95.06 100 PRO A N 1
ATOM 762 C CA . PRO A 1 100 ? -6.889 3.540 -4.850 1.00 95.06 100 PRO A CA 1
ATOM 763 C C . PRO A 1 100 ? -5.614 3.577 -5.709 1.00 95.06 100 PRO A C 1
ATOM 765 O O . PRO A 1 100 ? -5.547 4.335 -6.676 1.00 95.06 100 PRO A O 1
ATOM 768 N N . ILE A 1 101 ? -4.586 2.777 -5.387 1.00 93.81 101 ILE A N 1
ATOM 769 C CA . ILE A 1 101 ? -3.342 2.735 -6.183 1.00 93.81 101 ILE A CA 1
ATOM 770 C C . ILE A 1 101 ? -3.508 1.928 -7.470 1.00 93.81 101 ILE A C 1
ATOM 772 O O . ILE A 1 101 ? -2.894 2.273 -8.480 1.00 93.81 101 ILE A O 1
ATOM 776 N N . ILE A 1 102 ? -4.342 0.888 -7.449 1.00 94.75 102 ILE A N 1
ATOM 777 C CA . ILE A 1 102 ? -4.712 0.136 -8.649 1.00 94.75 102 ILE A CA 1
ATOM 778 C C . ILE A 1 102 ? -5.445 1.066 -9.618 1.00 94.75 102 ILE A C 1
ATOM 780 O O . ILE A 1 102 ? -5.021 1.205 -10.765 1.00 94.75 102 ILE A O 1
ATOM 784 N N . ASP A 1 103 ? -6.461 1.784 -9.140 1.00 93.62 103 ASP A N 1
ATOM 785 C CA . ASP A 1 103 ? -7.212 2.752 -9.940 1.00 93.62 103 ASP A CA 1
ATOM 786 C C . ASP A 1 103 ? -6.296 3.840 -10.502 1.00 93.62 103 ASP A C 1
ATOM 788 O O . ASP A 1 103 ? -6.332 4.126 -11.699 1.00 93.62 103 ASP A O 1
ATOM 792 N N . PH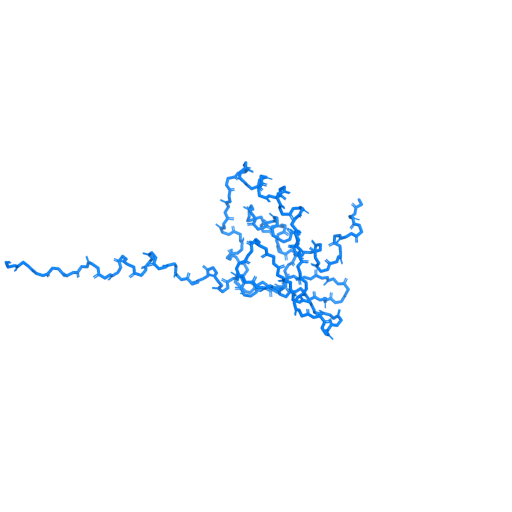E A 1 104 ? -5.404 4.390 -9.672 1.00 90.56 104 PHE A N 1
ATOM 793 C CA . PHE A 1 104 ? -4.428 5.396 -10.095 1.00 90.56 104 PHE A CA 1
ATOM 794 C C . PHE A 1 104 ? -3.519 4.912 -11.237 1.00 90.56 104 PHE A C 1
ATOM 796 O O . PHE A 1 104 ? -3.182 5.696 -12.122 1.00 90.56 104 PHE A O 1
ATOM 803 N N . ARG A 1 105 ? -3.142 3.627 -11.253 1.00 89.56 105 ARG A N 1
ATOM 804 C CA . ARG A 1 105 ? -2.301 3.026 -12.306 1.00 89.56 105 ARG A CA 1
ATOM 805 C C . ARG A 1 105 ? -3.067 2.665 -13.573 1.00 89.56 105 ARG A C 1
ATOM 807 O O . ARG A 1 105 ? -2.459 2.581 -14.636 1.00 89.56 105 ARG A O 1
ATOM 814 N N . LYS A 1 106 ? -4.378 2.457 -13.469 1.00 89.06 106 LYS A N 1
ATOM 815 C CA . LYS A 1 106 ? -5.256 2.177 -14.611 1.00 89.06 106 LYS A CA 1
ATOM 816 C C . LYS A 1 106 ? -5.607 3.424 -15.417 1.00 89.06 106 LYS A C 1
ATOM 818 O O . LYS A 1 106 ? -6.022 3.292 -16.568 1.00 89.06 106 LYS A O 1
ATOM 823 N N . VAL A 1 107 ? -5.468 4.625 -14.846 1.00 77.19 107 VAL A N 1
ATOM 824 C CA . VAL A 1 107 ? -5.703 5.870 -15.589 1.00 77.19 107 VAL A CA 1
ATOM 825 C C . VAL A 1 107 ? -4.678 5.966 -16.726 1.00 77.19 107 VAL A C 1
ATOM 827 O O . VAL A 1 107 ? -3.478 6.017 -16.443 1.00 77.19 107 VAL A O 1
ATOM 830 N N . PRO A 1 108 ? -5.107 6.027 -18.004 1.00 60.09 108 PRO A N 1
ATOM 831 C CA . PRO A 1 108 ? -4.189 6.225 -19.115 1.00 60.09 108 PRO A CA 1
ATOM 832 C C . PRO A 1 108 ? -3.403 7.504 -18.871 1.00 60.09 108 PRO A C 1
ATOM 834 O O . PRO A 1 108 ? -3.984 8.578 -18.676 1.00 60.09 108 PRO A O 1
ATOM 837 N N . THR A 1 109 ? -2.076 7.408 -18.870 1.00 54.81 109 THR A N 1
ATOM 838 C CA . THR A 1 109 ? -1.257 8.616 -18.797 1.00 54.81 109 THR A CA 1
ATOM 839 C C . THR A 1 109 ? -1.610 9.503 -19.994 1.00 54.81 109 THR A C 1
ATOM 841 O O . THR A 1 109 ? -1.909 9.010 -21.081 1.00 54.81 109 THR A O 1
ATOM 844 N N . ALA A 1 110 ? -1.599 10.830 -19.833 1.00 51.25 110 ALA A N 1
ATOM 845 C CA . ALA A 1 110 ? -1.947 11.760 -20.916 1.00 51.25 110 ALA A CA 1
ATOM 846 C C . ALA A 1 110 ? -1.120 11.545 -22.210 1.00 51.25 110 ALA A C 1
ATOM 848 O O . ALA A 1 110 ? -1.538 11.977 -23.286 1.00 51.25 110 ALA A O 1
ATOM 849 N N . ALA A 1 111 ? 0.006 10.826 -22.124 1.00 50.06 111 ALA A N 1
ATOM 850 C CA . ALA A 1 111 ? 0.793 10.355 -23.259 1.00 50.06 111 ALA A CA 1
ATOM 851 C C . ALA A 1 111 ? 0.010 9.413 -24.203 1.00 50.06 111 ALA A C 1
ATOM 853 O O . ALA A 1 111 ? 0.142 9.537 -25.421 1.00 50.06 111 ALA A O 1
ATOM 854 N N . ASP A 1 112 ? -0.880 8.562 -23.682 1.00 47.47 112 ASP A N 1
ATOM 855 C CA . ASP A 1 112 ? -1.725 7.664 -24.489 1.00 47.47 112 ASP A CA 1
ATOM 856 C C . ASP A 1 112 ? -2.894 8.397 -25.165 1.00 47.47 112 ASP A C 1
ATOM 858 O O . ASP A 1 112 ? -3.417 7.970 -26.195 1.00 47.47 112 ASP A O 1
ATOM 862 N N . SER A 1 113 ? -3.280 9.562 -24.638 1.00 47.50 113 SER A N 1
ATOM 863 C CA . SER A 1 113 ? -4.336 10.396 -25.227 1.00 47.50 113 SER A CA 1
ATOM 864 C C . SER A 1 113 ? -3.849 11.262 -26.401 1.00 47.50 113 SER A C 1
ATOM 866 O O . SER A 1 113 ? -4.671 11.767 -27.171 1.00 47.50 113 SER A O 1
ATOM 868 N N . MET A 1 114 ? -2.531 11.427 -26.582 1.00 46.53 114 MET A N 1
ATOM 869 C CA . MET A 1 114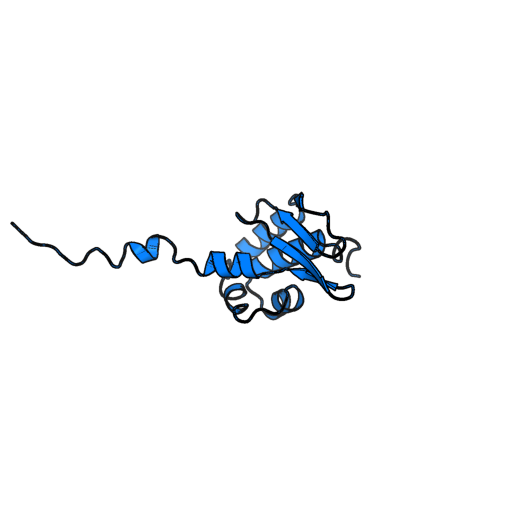 ? -1.951 12.228 -27.673 1.00 46.53 114 MET A CA 1
ATOM 870 C C . MET A 1 114 ? -1.664 11.432 -28.955 1.00 46.53 114 MET A C 1
ATOM 872 O O . MET A 1 114 ? -1.654 12.018 -30.038 1.00 46.53 114 MET A O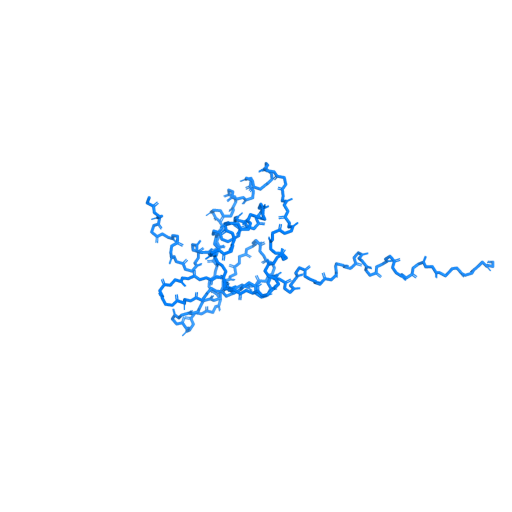 1
ATOM 876 N N . THR A 1 115 ? -1.502 10.108 -28.892 1.00 51.16 115 THR A N 1
ATOM 877 C CA . THR A 1 115 ? -1.250 9.271 -30.086 1.00 51.16 115 THR A CA 1
ATOM 878 C C . THR A 1 115 ? -2.505 9.026 -30.932 1.00 51.16 115 THR A C 1
ATOM 880 O O . THR A 1 115 ? -2.398 8.724 -32.120 1.00 51.16 115 THR A O 1
ATOM 883 N N . SER A 1 116 ? -3.701 9.243 -30.372 1.00 51.25 116 SER A N 1
ATOM 884 C CA . SER A 1 116 ? -4.978 8.995 -31.060 1.00 51.25 116 SER A CA 1
ATOM 885 C C . SER A 1 116 ? -5.550 10.199 -31.828 1.00 51.25 116 SER A C 1
ATOM 887 O O . SER A 1 116 ? -6.527 10.038 -32.560 1.00 51.25 116 SER A O 1
ATOM 889 N N . LYS A 1 117 ? -4.970 11.407 -31.709 1.00 51.62 117 LYS A N 1
ATOM 890 C CA . LYS A 1 117 ? -5.538 12.637 -32.313 1.00 51.62 117 LYS A CA 1
ATOM 891 C C . LYS A 1 117 ? -4.777 13.241 -33.497 1.00 51.62 117 LYS A C 1
ATOM 893 O O . LYS A 1 117 ? -5.279 14.196 -34.083 1.00 51.62 117 LYS A O 1
ATOM 898 N N . THR A 1 118 ? -3.660 12.660 -33.941 1.00 46.78 118 THR A N 1
ATOM 899 C CA . THR A 1 118 ? -2.837 13.248 -35.024 1.00 46.78 118 THR A CA 1
ATOM 900 C C . THR A 1 118 ? -2.806 12.394 -36.295 1.00 46.78 118 THR A C 1
ATOM 902 O O . THR A 1 118 ? -1.766 12.171 -36.906 1.00 46.78 118 THR A O 1
ATOM 905 N N . ARG A 1 119 ? -3.976 11.929 -36.744 1.00 51.41 119 ARG A N 1
ATOM 906 C CA . ARG A 1 119 ? -4.203 11.580 -38.157 1.00 51.41 119 ARG A CA 1
ATOM 907 C C . ARG A 1 119 ? -5.413 12.339 -38.673 1.00 51.41 119 ARG A C 1
ATOM 909 O O . ARG A 1 119 ? -6.513 11.803 -38.682 1.00 51.41 119 ARG A O 1
ATOM 916 N N . ARG A 1 120 ? -5.194 13.579 -39.105 1.00 45.53 120 ARG A N 1
ATOM 917 C CA . ARG A 1 120 ? -5.928 14.248 -40.193 1.00 45.53 120 ARG A CA 1
ATOM 918 C C . ARG A 1 120 ? -5.200 15.554 -40.519 1.00 45.53 120 ARG A C 1
ATOM 920 O O . ARG A 1 120 ? -5.397 16.562 -39.854 1.00 45.53 120 ARG A O 1
ATOM 927 N N . TYR A 1 121 ? -4.350 15.510 -41.541 1.00 45.12 121 TYR A N 1
ATOM 928 C CA . TYR A 1 121 ? -4.074 16.701 -42.345 1.00 45.12 121 TYR A CA 1
ATOM 929 C C . TYR A 1 121 ? -5.331 17.023 -43.175 1.00 45.12 121 TYR A C 1
ATOM 931 O O . TYR A 1 121 ? -6.120 16.116 -43.466 1.00 45.12 121 TYR A O 1
ATOM 939 N N . PRO A 1 122 ? -5.495 18.276 -43.616 1.00 52.56 122 PRO A N 1
ATOM 940 C CA . PRO A 1 122 ? -5.232 18.465 -45.033 1.00 52.56 122 PRO A CA 1
ATOM 941 C C . PRO A 1 122 ? -4.336 19.663 -45.343 1.00 52.56 122 PRO A C 1
ATOM 943 O O . PRO A 1 122 ? -4.245 20.645 -44.614 1.00 52.56 122 PRO A O 1
ATOM 946 N N . ASN A 1 123 ? -3.669 19.465 -46.470 1.00 46.62 123 ASN A N 1
ATOM 947 C CA . ASN A 1 123 ? -2.777 20.324 -47.220 1.00 46.62 123 ASN A CA 1
ATOM 948 C C . ASN A 1 123 ? -3.565 21.473 -47.877 1.00 46.62 123 ASN A C 1
ATOM 950 O O . ASN A 1 123 ? -4.591 21.188 -48.498 1.00 46.62 123 ASN A O 1
ATOM 954 N N . THR A 1 124 ? -3.053 22.703 -47.816 1.00 55.66 124 THR A N 1
ATOM 955 C CA . THR A 1 124 ? -3.275 23.770 -48.814 1.00 55.66 124 THR A CA 1
ATOM 956 C C . THR A 1 124 ? -2.096 24.719 -48.795 1.00 55.66 124 THR A C 1
ATOM 958 O O . THR A 1 124 ? -1.776 25.185 -47.678 1.00 55.66 124 THR A O 1
#

Foldseek 3Di:
DQPPCCQDLLNLVLQLLLCLQALDCVSNVVQADDDPLCSLSSPHYDDPVVSVVVNVVSVPWDKDFPDDPDPFKTWIDTPSDPDIWIWGHDPSGTHTHCVVVSVVSPPPDVVVVVVPPPPDDDDD

pLDDT: mean 85.43, std 17.0, range [38.41, 97.88]

Secondary structure (DSSP, 8-state):
---TTTTSHHHHHHHHHHHHHHT-HHHHGGGB---TTGGGGSS----HHHHHHHHHHHHT---EEEEEEETTEEEEE-TT-SS-EEEEEETTEEEE--HHHHHHHHSPPHHHHHTTS-------

Sequence (124 aa):
MVAKDDNTPEGVYRRFMIANLSGDEATIRPLIVNNEDGDVLWQGVYPVDVAAALAQQYRGMEISRIESSDADRVVLQSPALPIPLAVVNLEGTWRIDAGPIIDFRKVPTAADSMTSKTRRYPNT